Protein AF-A0A392UVV0-F1 (afdb_monomer)

Organism: NCBI:txid97028

Secondary structure (DSSP, 8-state):
--HHHHHHHHHHHHHHHHTTS------S----EEEEE-TTS-EEEEE--HHHHHHS-----PPPPGGGT-

Mean predicted aligned error: 4.64 Å

Foldseek 3Di:
DDPVVVVVVVVVVVVCVVVVVDDDDPDPDDWDWDWDQDPVRDTDIDTPCVVVVVVDDDPDDDDDDPVVVD

Nearest PDB structures (foldseek):
  4ol8-assembly2_F  TM=8.334E-01  e=9.043E-05  Saccharomyces cerevisiae
  5ovn-assembly1_A  TM=7.657E-01  e=1.548E-02  Feline immunodeficiency virus
  7kse-assembly1_A  TM=7.479E-01  e=1.959E-01  Eastern chimpanzee simian foamy virus
  3wpa-assembly1_A  TM=4.123E-01  e=7.716E+00  Acinetobacter sp. Tol 5

Structure (mmCIF, N/CA/C/O backbone):
data_AF-A0A392UVV0-F1
#
_entry.id   AF-A0A392UVV0-F1
#
loop_
_atom_site.group_PDB
_atom_site.id
_atom_site.type_symbol
_atom_site.label_atom_id
_atom_site.label_alt_id
_atom_site.label_comp_id
_atom_site.label_asym_id
_atom_site.label_entity_id
_atom_site.label_seq_id
_atom_site.pdbx_PDB_ins_code
_atom_site.Cartn_x
_atom_site.Cartn_y
_atom_site.Cartn_z
_atom_site.occupancy
_atom_site.B_iso_or_equiv
_atom_site.auth_seq_id
_atom_site.auth_comp_id
_atom_site.auth_asym_id
_atom_site.auth_atom_id
_atom_site.pdbx_PDB_model_num
ATOM 1 N N . MET A 1 1 ? -14.236 10.064 3.446 1.00 72.56 1 MET A N 1
ATOM 2 C CA . MET A 1 1 ? -14.498 8.786 4.134 1.00 72.56 1 MET A CA 1
ATOM 3 C C . MET A 1 1 ? -15.647 9.001 5.093 1.00 72.56 1 MET A C 1
ATOM 5 O O . MET A 1 1 ? -15.670 10.025 5.768 1.00 72.56 1 MET A O 1
ATOM 9 N N . SER A 1 2 ? -16.606 8.085 5.109 1.00 85.56 2 SER A N 1
ATOM 10 C CA . SER A 1 2 ? -17.655 8.040 6.129 1.00 85.56 2 SER A CA 1
ATOM 11 C C . SER A 1 2 ? -17.065 7.685 7.501 1.00 85.56 2 SER A C 1
ATOM 13 O O . SER A 1 2 ? -15.941 7.189 7.591 1.00 85.56 2 SER A O 1
ATOM 15 N N . ALA A 1 3 ? -17.820 7.921 8.576 1.00 88.75 3 ALA A N 1
ATOM 16 C CA . ALA A 1 3 ? -17.377 7.589 9.932 1.00 88.75 3 ALA A CA 1
ATOM 17 C C . ALA A 1 3 ? -17.022 6.096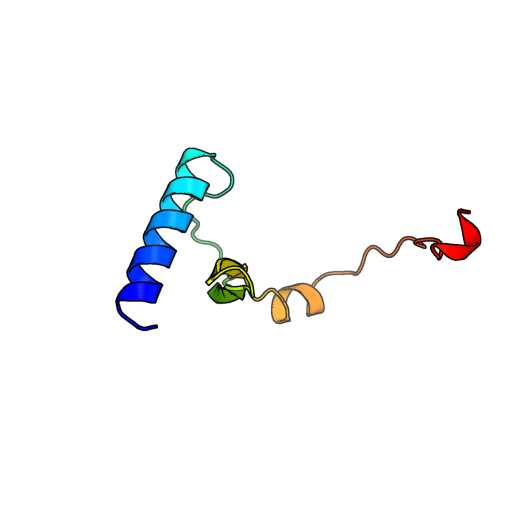 10.084 1.00 88.75 3 ALA A C 1
ATOM 19 O O . ALA A 1 3 ? -15.968 5.772 10.622 1.00 88.75 3 ALA A O 1
ATOM 20 N N . ALA A 1 4 ? -17.839 5.205 9.511 1.00 86.69 4 ALA A N 1
ATOM 21 C CA . ALA A 1 4 ? -17.604 3.759 9.534 1.00 86.69 4 ALA A CA 1
ATOM 22 C C . ALA A 1 4 ? -16.336 3.345 8.762 1.00 86.69 4 ALA A C 1
ATOM 24 O O . ALA A 1 4 ? -15.615 2.438 9.170 1.00 86.69 4 ALA A O 1
ATOM 25 N N . GLU A 1 5 ? -16.033 4.022 7.651 1.00 87.31 5 GLU A N 1
ATOM 26 C CA . GLU A 1 5 ? -14.788 3.790 6.907 1.00 87.31 5 GLU A CA 1
ATOM 27 C C . GLU A 1 5 ? -13.564 4.236 7.713 1.00 87.31 5 GLU A C 1
ATOM 29 O O . GLU A 1 5 ? -12.556 3.541 7.736 1.00 87.31 5 GLU A O 1
ATOM 34 N N . LEU A 1 6 ? -13.652 5.372 8.407 1.00 89.94 6 LEU A N 1
ATOM 35 C CA . LEU A 1 6 ? -12.581 5.877 9.270 1.00 89.94 6 LEU A CA 1
ATOM 36 C C . LEU A 1 6 ? -12.301 4.956 10.460 1.00 89.94 6 LEU A C 1
ATOM 38 O O . LEU A 1 6 ? -11.142 4.756 10.813 1.00 89.94 6 LEU A O 1
ATOM 42 N N . GLU A 1 7 ? -13.343 4.399 11.068 1.00 91.50 7 GLU A N 1
ATOM 43 C CA . GLU A 1 7 ? -13.212 3.427 12.153 1.00 91.50 7 GLU A CA 1
ATOM 44 C C . GLU A 1 7 ? -12.510 2.154 11.668 1.00 91.50 7 GLU A C 1
ATOM 46 O O . GLU A 1 7 ? -11.494 1.754 12.237 1.00 91.50 7 GLU A O 1
ATOM 51 N N . LYS A 1 8 ? -12.956 1.590 10.536 1.00 90.44 8 LYS A N 1
ATOM 52 C CA . LYS A 1 8 ? -12.330 0.391 9.963 1.00 90.44 8 LYS A CA 1
ATOM 53 C C . LYS A 1 8 ? -10.890 0.632 9.512 1.00 90.44 8 LYS A C 1
ATOM 55 O O . LYS A 1 8 ? -10.043 -0.250 9.647 1.00 90.44 8 LYS A O 1
ATOM 60 N N . LEU A 1 9 ? -10.604 1.826 8.991 1.00 92.00 9 LEU A N 1
ATOM 61 C CA . LEU A 1 9 ? -9.252 2.241 8.628 1.00 92.00 9 LEU A CA 1
ATOM 62 C C . LEU A 1 9 ? -8.318 2.217 9.844 1.00 92.00 9 LEU A C 1
ATOM 64 O O . LEU A 1 9 ? -7.204 1.711 9.738 1.00 92.00 9 LEU A O 1
ATOM 68 N N . LYS A 1 10 ? -8.765 2.768 10.979 1.00 92.75 10 LYS A N 1
ATOM 69 C CA . LYS A 1 10 ? -7.980 2.806 12.220 1.00 92.75 10 LYS A CA 1
ATOM 70 C C . LYS A 1 10 ? -7.714 1.406 12.761 1.00 92.75 10 LYS A C 1
ATOM 72 O O . LYS A 1 10 ? -6.562 1.096 13.033 1.00 92.75 10 LYS A O 1
ATOM 77 N N . GLU A 1 11 ? -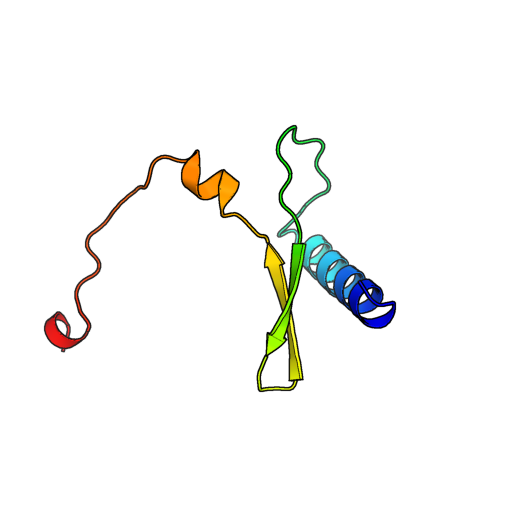8.738 0.557 12.813 1.00 93.75 11 GLU A N 1
ATOM 78 C CA . GLU A 1 11 ? -8.610 -0.838 13.257 1.00 93.75 11 GLU A CA 1
ATOM 79 C C . GLU A 1 11 ? -7.566 -1.602 12.422 1.00 93.75 11 GLU A C 1
ATOM 81 O O . GLU A 1 11 ? -6.653 -2.221 12.964 1.00 93.75 11 GLU A O 1
ATOM 86 N N . GLN A 1 12 ? -7.638 -1.499 11.088 1.00 92.38 12 GLN A N 1
ATOM 87 C CA . GLN A 1 12 ? -6.668 -2.160 10.207 1.00 92.38 12 GLN A CA 1
ATOM 88 C C . GLN A 1 12 ? -5.259 -1.563 10.327 1.00 92.38 12 GLN A C 1
ATOM 90 O O . GLN A 1 12 ? -4.275 -2.293 10.222 1.00 92.38 12 GLN A O 1
ATOM 95 N N . LEU A 1 13 ? -5.129 -0.251 10.551 1.00 93.81 13 LEU A N 1
ATOM 96 C CA . LEU A 1 13 ? -3.828 0.382 10.790 1.00 93.81 13 LEU A CA 1
ATOM 97 C C . LEU A 1 13 ? -3.183 -0.105 12.089 1.00 93.81 13 LEU A C 1
ATOM 99 O O . LEU A 1 13 ? -1.986 -0.386 12.091 1.00 93.81 13 LEU A O 1
ATOM 103 N N . GLU A 1 14 ? -3.954 -0.215 13.169 1.00 95.75 14 GLU A N 1
ATOM 104 C CA . GLU A 1 14 ? -3.477 -0.730 14.455 1.00 95.75 14 GLU A CA 1
ATOM 105 C C . GLU A 1 14 ? -3.000 -2.179 14.328 1.00 95.75 14 GLU A C 1
ATOM 107 O O . GLU A 1 14 ? -1.882 -2.487 14.739 1.00 95.75 14 GLU A O 1
ATOM 112 N N . GLU A 1 15 ? -3.763 -3.034 13.643 1.00 95.38 15 GLU A N 1
ATOM 113 C CA . GLU A 1 15 ? -3.370 -4.421 13.371 1.00 95.38 15 GLU A CA 1
ATOM 114 C C . GLU A 1 15 ? -2.046 -4.504 12.584 1.00 95.38 15 GLU A C 1
ATOM 116 O O . GLU A 1 15 ? -1.168 -5.318 12.886 1.00 95.38 15 GLU A O 1
ATOM 121 N N . LEU A 1 16 ? -1.863 -3.647 11.572 1.00 95.19 16 LEU A N 1
ATOM 122 C CA . LEU A 1 16 ? -0.625 -3.595 10.785 1.00 95.19 16 LEU A CA 1
ATOM 123 C C . LEU A 1 16 ? 0.573 -3.088 11.602 1.00 95.19 16 LEU A C 1
ATOM 125 O O . LEU A 1 16 ? 1.703 -3.536 11.372 1.00 95.19 16 LEU A O 1
ATOM 129 N N . LEU A 1 17 ? 0.344 -2.155 12.531 1.00 96.38 17 LEU A N 1
ATOM 130 C CA . LEU A 1 17 ? 1.362 -1.649 13.454 1.00 96.38 17 LEU A CA 1
ATOM 131 C C . LEU A 1 17 ? 1.762 -2.720 14.475 1.00 96.38 17 LEU A C 1
ATOM 133 O O . LEU A 1 17 ? 2.955 -2.918 14.709 1.00 96.38 17 LEU A O 1
ATOM 137 N N . GLU A 1 18 ? 0.791 -3.443 15.034 1.00 97.62 18 GLU A N 1
ATOM 138 C CA . GLU A 1 18 ? 1.016 -4.526 15.996 1.00 97.62 18 GLU A CA 1
ATOM 139 C C . GLU A 1 18 ? 1.807 -5.678 15.365 1.00 97.62 18 GLU A C 1
ATOM 141 O O . GLU A 1 18 ? 2.814 -6.127 15.917 1.00 97.62 18 GLU A O 1
ATOM 146 N N . LYS A 1 19 ? 1.441 -6.072 14.138 1.00 97.12 19 LYS A N 1
ATOM 147 C CA . LYS A 1 19 ? 2.184 -7.059 13.333 1.00 97.12 19 LYS A CA 1
ATOM 148 C C . LYS A 1 19 ? 3.557 -6.565 12.867 1.00 97.12 19 LYS A C 1
ATOM 150 O O . LYS A 1 19 ? 4.312 -7.331 12.272 1.00 97.12 19 LYS A O 1
ATOM 155 N N . ARG A 1 20 ? 3.883 -5.290 13.108 1.00 96.56 20 ARG A N 1
ATOM 156 C CA . ARG A 1 20 ? 5.102 -4.602 12.653 1.00 96.56 20 ARG A CA 1
ATOM 157 C C . ARG A 1 20 ? 5.324 -4.652 11.140 1.00 96.56 20 ARG A C 1
ATOM 159 O O . ARG A 1 20 ? 6.457 -4.542 10.676 1.00 96.56 20 ARG A O 1
ATOM 166 N N . PHE A 1 21 ? 4.249 -4.769 10.363 1.00 96.00 21 PHE A N 1
ATOM 167 C CA . PHE A 1 21 ? 4.313 -4.647 8.905 1.00 96.00 21 PHE A CA 1
ATOM 168 C C . PHE A 1 21 ? 4.512 -3.195 8.469 1.00 96.00 21 PHE A C 1
ATOM 170 O O . PHE A 1 21 ? 5.111 -2.941 7.425 1.00 96.00 21 PHE A O 1
ATOM 177 N N . VAL A 1 22 ? 4.035 -2.241 9.274 1.00 95.81 22 VAL A N 1
ATOM 178 C CA . VAL A 1 22 ? 4.196 -0.804 9.030 1.00 95.81 22 VAL A CA 1
ATOM 179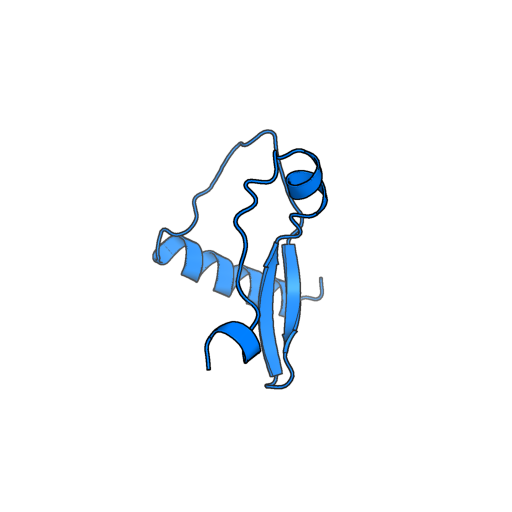 C C . VAL A 1 22 ? 4.737 -0.094 10.269 1.00 95.81 22 VAL A C 1
ATOM 181 O O . VAL A 1 22 ? 4.724 -0.625 11.378 1.00 95.81 22 VAL A O 1
ATOM 184 N N . ARG A 1 23 ? 5.224 1.133 10.074 1.00 96.62 23 ARG A N 1
ATOM 185 C CA . ARG A 1 23 ? 5.643 2.044 11.143 1.00 96.62 23 ARG A CA 1
ATOM 186 C C . ARG A 1 23 ? 5.318 3.486 10.755 1.00 96.62 23 ARG A C 1
ATOM 188 O O . ARG A 1 23 ? 5.275 3.774 9.554 1.00 96.62 23 ARG A O 1
ATOM 195 N N . PRO A 1 24 ? 5.159 4.403 11.723 1.00 96.06 24 PRO A N 1
ATOM 196 C CA . PRO A 1 24 ? 5.116 5.830 11.430 1.00 96.06 24 PRO A CA 1
ATOM 197 C C . PRO A 1 24 ? 6.348 6.253 10.622 1.00 96.06 24 PRO A C 1
ATOM 199 O O . PRO A 1 24 ? 7.463 5.792 10.879 1.00 96.06 24 PRO A O 1
ATOM 202 N N . SER A 1 25 ? 6.148 7.110 9.623 1.00 95.88 25 SER A N 1
ATOM 203 C CA . SER A 1 25 ? 7.222 7.576 8.748 1.00 95.88 25 SER A CA 1
ATOM 204 C C . SER A 1 25 ? 7.066 9.059 8.432 1.00 95.88 25 SER A C 1
ATOM 206 O O . SER A 1 25 ? 5.950 9.565 8.371 1.00 95.88 25 SER A O 1
ATOM 208 N N . VAL A 1 26 ? 8.195 9.724 8.193 1.00 96.56 26 VAL A N 1
ATOM 209 C CA . VAL A 1 26 ? 8.283 11.119 7.722 1.00 96.56 26 VAL A CA 1
ATOM 210 C C . VAL A 1 26 ? 8.792 11.173 6.277 1.00 96.56 26 VAL A C 1
ATOM 212 O O . VAL A 1 26 ? 9.543 12.062 5.890 1.00 96.56 26 VAL A O 1
ATOM 215 N N . SER A 1 27 ? 8.445 10.151 5.488 1.00 95.31 27 SER A N 1
ATOM 216 C CA . SER A 1 27 ? 8.866 10.035 4.092 1.00 95.31 27 SER A CA 1
ATOM 217 C C . SER A 1 27 ? 8.382 11.241 3.276 1.00 95.31 27 SER A C 1
ATOM 219 O O . SER A 1 27 ? 7.219 11.623 3.409 1.00 95.31 27 SER A O 1
ATOM 221 N N . PRO A 1 28 ? 9.211 11.799 2.374 1.00 95.56 28 PRO A N 1
ATOM 222 C CA . PRO A 1 28 ? 8.751 12.820 1.432 1.00 95.56 28 PRO A CA 1
ATOM 223 C C . PRO A 1 28 ? 7.762 12.256 0.394 1.00 95.56 28 PRO A C 1
ATOM 225 O O . PRO A 1 28 ? 7.102 13.015 -0.309 1.00 95.56 28 PRO A O 1
ATOM 228 N N . TRP A 1 29 ? 7.650 10.927 0.297 1.00 94.38 29 TRP A N 1
ATOM 229 C CA . TRP A 1 29 ? 6.675 10.232 -0.539 1.00 94.38 29 TRP A CA 1
ATOM 230 C C . TRP A 1 29 ? 5.467 9.790 0.281 1.00 94.38 29 TRP A C 1
ATOM 232 O O . TRP A 1 29 ? 5.624 9.111 1.297 1.00 94.38 29 TRP A O 1
ATOM 242 N N . GLY A 1 30 ? 4.273 10.101 -0.225 1.00 94.56 30 GLY A N 1
ATOM 243 C CA . GLY A 1 30 ? 2.992 9.641 0.303 1.00 94.56 30 GLY A CA 1
ATOM 244 C C . GLY A 1 30 ? 2.100 9.088 -0.807 1.00 94.56 30 GLY A C 1
ATOM 245 O O . GLY A 1 30 ? 2.192 9.505 -1.961 1.00 94.56 30 GLY A O 1
ATOM 246 N N . ALA A 1 31 ? 1.236 8.143 -0.449 1.00 95.38 31 ALA A N 1
ATOM 247 C CA . ALA A 1 31 ? 0.238 7.554 -1.333 1.00 95.38 31 ALA A CA 1
ATOM 248 C C . ALA A 1 31 ? -1.111 7.494 -0.598 1.00 95.38 31 ALA A C 1
ATOM 250 O O . ALA A 1 31 ? -1.122 7.233 0.610 1.00 95.38 31 ALA A O 1
ATOM 251 N N . PRO A 1 32 ? -2.243 7.748 -1.277 1.00 94.50 32 PRO A N 1
ATOM 252 C CA . PRO A 1 32 ? -3.541 7.697 -0.628 1.00 94.50 32 PRO A CA 1
ATOM 253 C C . PRO A 1 32 ? -3.950 6.253 -0.312 1.00 94.50 32 PRO A C 1
ATOM 255 O O . PRO A 1 32 ? -3.582 5.304 -1.009 1.00 94.50 32 PRO A O 1
ATOM 258 N N . VAL A 1 33 ? -4.741 6.100 0.751 1.00 93.19 33 VAL A N 1
ATOM 259 C CA . VAL A 1 33 ? -5.336 4.823 1.158 1.00 93.19 33 VAL A CA 1
ATOM 260 C C . VAL A 1 33 ? -6.784 4.753 0.684 1.00 93.19 33 VAL A C 1
ATOM 262 O O . VAL A 1 33 ? -7.541 5.717 0.791 1.00 93.19 33 VAL A O 1
ATOM 265 N N . LEU A 1 34 ? -7.165 3.584 0.188 1.00 91.88 34 LEU A N 1
ATOM 266 C CA . LEU A 1 34 ? -8.478 3.235 -0.323 1.00 91.88 34 LEU A CA 1
ATOM 267 C C . LEU A 1 34 ? -9.045 2.072 0.495 1.00 91.88 34 LEU A C 1
ATOM 269 O O . LEU A 1 34 ? -8.360 1.078 0.737 1.00 91.88 34 LEU A O 1
ATOM 273 N N . LEU A 1 35 ? -10.319 2.170 0.869 1.00 91.06 35 LE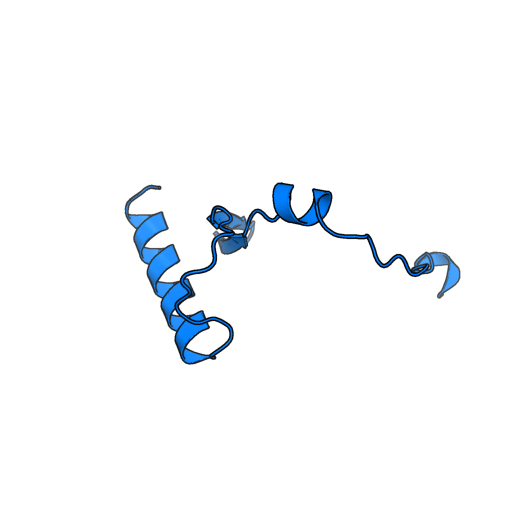U A N 1
ATOM 274 C CA . LEU A 1 35 ? -11.077 1.055 1.427 1.00 91.06 35 LEU A CA 1
ATOM 275 C C . LEU A 1 35 ? -12.007 0.499 0.357 1.00 91.06 35 LEU A C 1
ATOM 277 O O . LEU A 1 35 ? -12.830 1.221 -0.202 1.00 91.06 35 LEU A O 1
ATOM 281 N N . VAL A 1 36 ? -11.869 -0.792 0.066 1.00 91.19 36 VAL A N 1
ATOM 282 C CA . VAL A 1 36 ? -12.662 -1.467 -0.966 1.00 91.19 36 VAL A CA 1
ATOM 283 C C . VAL A 1 36 ? -13.536 -2.531 -0.323 1.00 91.19 36 VAL A C 1
ATOM 285 O O . VAL A 1 36 ? -13.028 -3.433 0.343 1.00 91.19 36 VAL A O 1
ATOM 288 N N . LYS A 1 37 ? -14.849 -2.459 -0.553 1.00 91.81 37 LYS A N 1
ATOM 289 C CA . LYS A 1 37 ? -15.790 -3.508 -0.145 1.00 91.81 37 LYS A CA 1
ATOM 290 C C . LYS A 1 37 ? -15.646 -4.713 -1.071 1.00 91.81 37 LYS A C 1
ATOM 292 O O . LYS A 1 37 ? -15.788 -4.594 -2.287 1.00 91.81 37 LYS A O 1
ATOM 297 N N . LYS A 1 38 ? -15.359 -5.877 -0.503 1.00 92.19 38 LYS A N 1
ATOM 298 C CA . LYS A 1 38 ? -15.381 -7.156 -1.211 1.00 92.19 38 LYS A CA 1
ATOM 299 C C . LYS A 1 38 ? -16.804 -7.709 -1.291 1.00 92.19 38 LYS A C 1
ATOM 301 O O . LYS A 1 38 ? -17.700 -7.288 -0.564 1.00 92.19 38 LYS A O 1
ATOM 306 N N . LYS A 1 39 ? -16.988 -8.712 -2.156 1.00 93.69 39 LYS A N 1
ATOM 307 C CA . LYS A 1 39 ? -18.258 -9.443 -2.317 1.00 93.69 39 LYS A CA 1
ATOM 308 C C . LYS A 1 39 ? -18.718 -10.154 -1.040 1.00 93.69 39 LYS A C 1
ATOM 310 O O . LYS A 1 39 ? -19.913 -10.295 -0.837 1.00 93.69 39 LYS A O 1
ATOM 315 N N . ASP A 1 40 ? -17.778 -10.575 -0.197 1.00 92.75 40 ASP A N 1
ATOM 316 C CA . ASP A 1 40 ? -18.041 -11.205 1.104 1.00 92.75 40 ASP A CA 1
ATOM 317 C C . ASP A 1 40 ? -18.452 -10.192 2.196 1.00 92.75 40 ASP A C 1
ATOM 319 O O . ASP A 1 40 ? -18.627 -10.566 3.350 1.00 92.75 40 ASP A O 1
ATOM 323 N N . GLY A 1 41 ? -18.583 -8.904 1.853 1.00 88.00 41 GLY A N 1
ATOM 324 C CA . GLY A 1 41 ? -18.917 -7.828 2.787 1.00 88.00 41 GLY A CA 1
ATOM 325 C C . GLY A 1 41 ? -17.725 -7.280 3.576 1.00 88.00 41 GLY A C 1
ATOM 326 O O . GLY A 1 41 ? -17.853 -6.232 4.209 1.00 88.00 41 GLY A O 1
ATOM 327 N N . SER A 1 42 ? -16.550 -7.919 3.509 1.00 88.50 42 SER A N 1
ATOM 328 C CA . SER A 1 42 ? -15.337 -7.424 4.167 1.00 88.50 42 SER A CA 1
ATOM 329 C C . SER A 1 42 ? -14.785 -6.175 3.472 1.00 88.50 42 SER A C 1
ATOM 331 O O . SER A 1 42 ? -14.907 -6.009 2.256 1.00 88.50 42 SER A O 1
ATOM 333 N N . MET A 1 43 ? -14.142 -5.285 4.232 1.00 89.88 43 MET A N 1
ATOM 334 C CA . MET A 1 43 ? -13.395 -4.159 3.666 1.00 89.88 43 MET A CA 1
ATOM 335 C C . MET A 1 43 ? -11.908 -4.492 3.578 1.00 89.88 43 MET A C 1
ATOM 337 O O . MET A 1 43 ? -11.309 -5.008 4.523 1.00 89.88 43 MET A O 1
ATOM 341 N N . ARG A 1 44 ? -11.298 -4.181 2.436 1.00 89.06 44 ARG A N 1
ATOM 342 C CA . ARG A 1 44 ? -9.864 -4.334 2.203 1.00 89.06 44 ARG A CA 1
ATOM 343 C C . ARG A 1 44 ? -9.181 -2.971 2.229 1.00 89.06 44 ARG A C 1
ATOM 345 O O . ARG A 1 44 ? -9.554 -2.090 1.457 1.00 89.06 44 ARG A O 1
ATOM 352 N N . PHE A 1 45 ? -8.148 -2.864 3.059 1.00 92.31 45 PHE A N 1
ATOM 353 C CA . PHE A 1 45 ? -7.163 -1.789 3.034 1.00 92.31 45 PHE A CA 1
ATOM 354 C C . PHE A 1 45 ? -6.290 -1.906 1.778 1.00 92.31 45 PHE A C 1
ATOM 356 O O . PHE A 1 45 ? -5.588 -2.903 1.601 1.00 92.31 45 PHE A O 1
ATOM 363 N N . CYS A 1 46 ? -6.325 -0.904 0.905 1.00 93.25 46 CYS A N 1
ATOM 364 C CA . CYS A 1 46 ? -5.513 -0.837 -0.307 1.00 93.25 46 CYS A CA 1
ATOM 365 C C . CYS A 1 46 ? -4.770 0.499 -0.355 1.00 93.25 46 CYS A C 1
ATOM 367 O O . CYS A 1 46 ? -5.358 1.539 -0.088 1.00 93.25 46 CYS A O 1
ATOM 369 N N . ILE A 1 47 ? -3.498 0.496 -0.746 1.00 94.94 47 ILE A N 1
ATOM 370 C CA . ILE A 1 47 ? -2.738 1.730 -0.983 1.00 94.94 47 ILE A CA 1
ATOM 371 C C . ILE A 1 47 ? -2.653 1.958 -2.488 1.00 94.94 47 ILE A C 1
ATOM 373 O O . ILE A 1 47 ? -2.312 1.046 -3.245 1.00 94.94 47 ILE A O 1
ATOM 377 N N . ASP A 1 48 ? -2.964 3.172 -2.927 1.00 95.62 48 ASP A N 1
ATOM 378 C CA . ASP A 1 48 ? -2.838 3.553 -4.326 1.00 95.62 48 ASP A CA 1
ATOM 379 C C . ASP A 1 48 ? -1.377 3.875 -4.675 1.00 95.62 48 ASP A C 1
ATOM 381 O O . ASP A 1 48 ? -0.897 5.001 -4.541 1.00 95.62 48 ASP A O 1
ATOM 385 N N . TYR A 1 49 ? -0.669 2.865 -5.175 1.00 96.12 49 TYR A N 1
ATOM 386 C CA . TYR A 1 49 ? 0.707 3.005 -5.643 1.00 96.12 49 TYR A CA 1
ATOM 387 C C . TYR A 1 49 ? 0.835 3.405 -7.120 1.00 96.12 49 TYR A C 1
ATOM 389 O O . TYR A 1 49 ? 1.939 3.330 -7.651 1.00 96.12 49 TYR A O 1
ATOM 397 N N . HIS A 1 50 ? -0.220 3.832 -7.830 1.00 95.75 50 HIS A N 1
ATOM 398 C CA . HIS A 1 50 ? -0.124 4.072 -9.282 1.00 95.75 50 HIS A CA 1
ATOM 399 C C . HIS A 1 50 ? 0.968 5.083 -9.656 1.00 95.75 50 HIS A C 1
ATOM 401 O O . HIS A 1 50 ? 1.714 4.854 -10.609 1.00 95.75 50 HIS A O 1
ATOM 407 N N . GLN A 1 51 ? 1.092 6.183 -8.908 1.00 95.44 51 GLN A N 1
ATOM 408 C CA . GLN A 1 51 ? 2.116 7.200 -9.172 1.00 95.44 51 GLN A CA 1
ATOM 409 C C . GLN A 1 51 ? 3.521 6.698 -8.816 1.00 95.44 51 GLN A C 1
ATOM 411 O O . GLN A 1 51 ? 4.460 6.928 -9.576 1.00 95.44 51 GLN A O 1
ATOM 416 N N . LEU A 1 52 ? 3.654 5.936 -7.725 1.00 95.88 52 LEU A N 1
ATOM 417 C CA . LEU 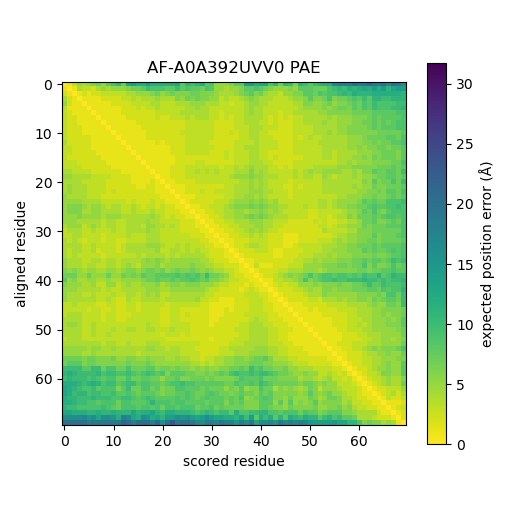A 1 52 ? 4.916 5.300 -7.345 1.00 95.88 52 LEU A CA 1
ATOM 418 C C . LEU A 1 52 ? 5.363 4.280 -8.405 1.00 95.88 52 LEU A C 1
ATOM 420 O O . LEU A 1 52 ? 6.501 4.315 -8.855 1.00 95.88 52 LEU A O 1
ATOM 424 N N . ASN A 1 53 ? 4.449 3.433 -8.878 1.00 95.44 53 ASN A N 1
ATOM 425 C CA . ASN A 1 53 ? 4.707 2.395 -9.879 1.00 95.44 53 ASN A CA 1
ATOM 426 C C . ASN A 1 53 ? 5.121 2.949 -11.252 1.00 95.44 53 ASN A C 1
ATOM 428 O O . ASN A 1 53 ? 5.721 2.228 -12.046 1.00 95.44 53 ASN A O 1
ATOM 432 N N . LYS A 1 54 ? 4.772 4.204 -11.565 1.00 96.06 54 LYS A N 1
ATOM 433 C CA . LYS A 1 54 ? 5.256 4.897 -12.771 1.00 96.06 54 LYS A CA 1
ATOM 434 C C . LYS A 1 54 ? 6.683 5.420 -12.603 1.00 96.06 54 LYS A C 1
ATOM 436 O O . LYS A 1 54 ? 7.401 5.499 -13.593 1.00 96.06 54 LYS A O 1
ATOM 441 N N . ALA A 1 55 ? 7.069 5.785 -11.382 1.00 95.81 55 ALA A N 1
ATOM 442 C CA . ALA A 1 55 ? 8.397 6.303 -11.068 1.00 95.81 55 ALA A CA 1
ATOM 443 C C . ALA A 1 55 ? 9.445 5.192 -10.871 1.00 95.81 55 ALA A C 1
ATOM 445 O O . ALA A 1 55 ? 10.640 5.450 -10.992 1.00 95.81 55 ALA A O 1
ATOM 446 N N . THR A 1 56 ? 9.023 3.961 -10.566 1.00 96.50 56 THR A N 1
ATOM 447 C CA . THR A 1 56 ? 9.928 2.828 -10.338 1.00 96.50 56 THR A CA 1
ATOM 448 C C . THR A 1 56 ? 10.285 2.082 -11.627 1.00 96.50 56 THR A C 1
ATOM 450 O O . THR A 1 56 ? 9.491 1.960 -12.563 1.00 96.50 56 THR A O 1
ATOM 453 N N . ILE A 1 57 ? 11.506 1.538 -11.680 1.00 96.62 57 ILE A N 1
ATOM 454 C CA . ILE A 1 57 ? 11.956 0.687 -12.787 1.00 96.62 57 ILE A CA 1
ATOM 455 C C . ILE A 1 57 ? 11.296 -0.690 -12.646 1.00 96.62 57 ILE A C 1
ATOM 457 O O . ILE A 1 57 ? 11.424 -1.356 -11.619 1.00 96.62 57 ILE A O 1
ATOM 461 N N . LYS A 1 58 ? 10.5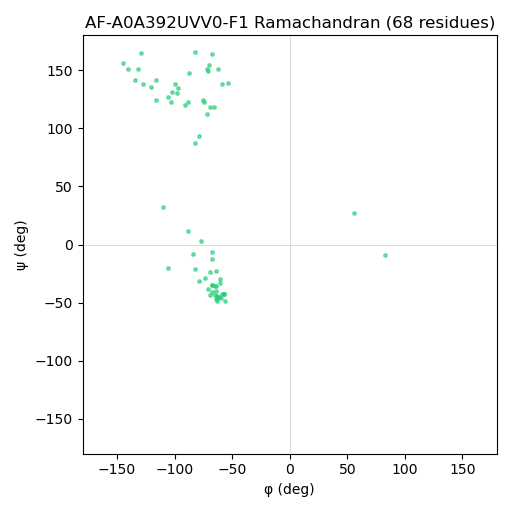90 -1.133 -13.692 1.00 94.00 58 LYS A N 1
ATOM 462 C CA . LYS A 1 58 ? 9.899 -2.430 -13.701 1.00 94.00 58 LYS A CA 1
ATOM 463 C C . LYS A 1 58 ? 10.905 -3.577 -13.798 1.00 94.00 58 LYS A C 1
ATOM 465 O O . LYS A 1 58 ? 11.499 -3.777 -14.855 1.00 94.00 58 LYS A O 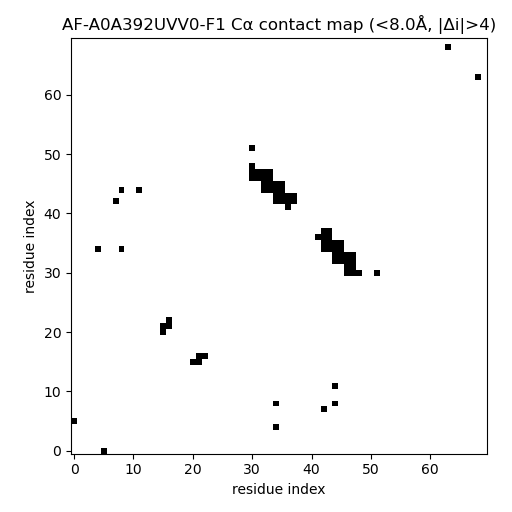1
ATOM 470 N N . ASN A 1 59 ? 11.022 -4.370 -12.737 1.00 93.00 59 ASN A N 1
ATOM 471 C CA . ASN A 1 59 ? 11.794 -5.610 -12.743 1.00 93.00 59 ASN A CA 1
ATOM 472 C C . ASN A 1 59 ? 10.960 -6.753 -13.351 1.00 93.00 59 ASN A C 1
ATOM 474 O O . ASN A 1 59 ? 10.194 -7.414 -12.651 1.00 93.00 59 ASN A O 1
ATOM 478 N N . LYS A 1 60 ? 11.008 -6.904 -14.679 1.00 91.00 60 LYS A N 1
ATOM 479 C CA . LYS A 1 60 ? 10.152 -7.844 -15.417 1.00 91.00 60 LYS A CA 1
ATOM 480 C C . LYS A 1 60 ? 10.804 -9.225 -15.505 1.00 91.00 60 LYS A C 1
ATOM 482 O O . LYS A 1 60 ? 11.860 -9.355 -16.112 1.00 91.00 60 LYS A O 1
ATOM 487 N N . TYR A 1 61 ? 10.107 -10.245 -15.013 1.00 92.19 61 TYR A N 1
ATOM 488 C CA . TYR A 1 61 ? 10.417 -11.654 -15.261 1.00 92.19 61 TYR A CA 1
ATOM 489 C C . TYR A 1 61 ? 9.270 -12.300 -16.044 1.00 92.19 61 TYR A C 1
ATOM 491 O O . TYR A 1 61 ? 8.110 -11.952 -15.791 1.00 92.19 61 TYR A O 1
ATOM 499 N N . PRO A 1 62 ? 9.555 -13.201 -17.002 1.00 91.19 62 PRO A N 1
ATOM 500 C CA . PRO A 1 62 ? 8.504 -13.914 -17.709 1.00 91.19 62 PRO A CA 1
ATOM 501 C C . PRO A 1 62 ? 7.767 -14.818 -16.719 1.00 91.19 62 PRO A C 1
ATOM 503 O O . PRO A 1 62 ? 8.357 -15.709 -16.113 1.00 91.19 62 PRO A O 1
ATOM 506 N N . LEU A 1 63 ? 6.472 -14.563 -16.550 1.00 92.38 63 LEU A N 1
ATOM 507 C CA . LEU A 1 63 ? 5.568 -15.499 -15.897 1.00 92.38 63 LEU A CA 1
ATOM 508 C C . LEU A 1 63 ? 4.975 -16.384 -17.000 1.00 92.38 63 LEU A C 1
ATOM 510 O O . LEU A 1 63 ? 4.376 -15.830 -17.929 1.00 92.38 63 LEU A O 1
ATOM 514 N N . PRO A 1 64 ? 5.170 -17.712 -16.950 1.00 94.00 64 PRO A N 1
ATOM 515 C CA . PRO A 1 64 ? 4.589 -18.617 -17.936 1.00 94.00 64 PRO A CA 1
ATOM 516 C C . PRO A 1 64 ? 3.061 -18.545 -17.886 1.00 94.00 64 PRO A C 1
ATOM 518 O O . PRO A 1 64 ? 2.477 -18.233 -16.840 1.00 94.00 64 PRO A O 1
ATOM 521 N N . ARG A 1 65 ? 2.398 -18.808 -19.020 1.00 93.25 65 ARG A N 1
AT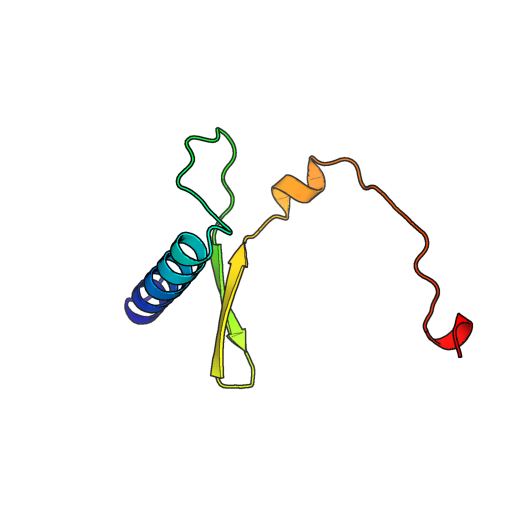OM 522 C CA . 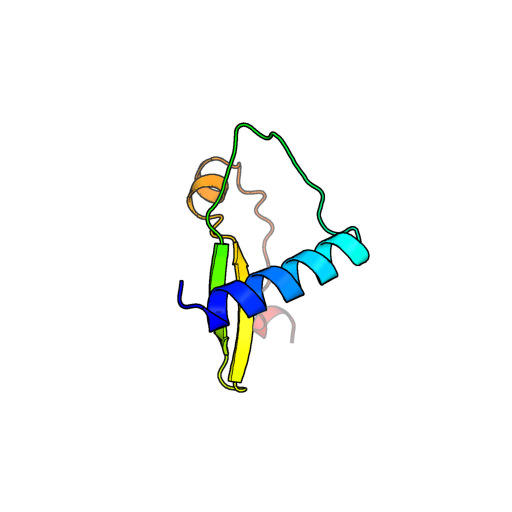ARG A 1 65 ? 0.942 -18.961 -18.999 1.00 93.25 65 ARG A CA 1
ATOM 523 C C . ARG A 1 65 ? 0.598 -20.257 -18.282 1.00 93.25 65 ARG A C 1
ATOM 525 O O . ARG A 1 65 ? 1.387 -21.193 -18.256 1.00 93.25 65 ARG A O 1
ATOM 532 N N . ILE A 1 66 ? -0.600 -20.307 -17.711 1.00 95.06 66 ILE A N 1
ATOM 533 C CA . ILE A 1 66 ? -1.065 -21.497 -16.996 1.00 95.06 66 ILE A CA 1
ATOM 534 C C . ILE A 1 66 ? -1.135 -22.728 -17.915 1.00 95.06 66 ILE A C 1
ATOM 536 O O . ILE A 1 66 ? -0.810 -23.821 -17.473 1.00 95.06 66 ILE A O 1
ATOM 540 N N . ASP A 1 67 ? -1.456 -22.526 -19.196 1.00 94.75 67 ASP A N 1
ATOM 541 C CA . ASP A 1 67 ? -1.477 -23.581 -20.219 1.00 94.75 67 ASP A CA 1
ATOM 542 C C . ASP A 1 67 ? -0.072 -24.094 -20.576 1.00 94.75 67 ASP A C 1
ATOM 544 O O . ASP A 1 67 ? 0.063 -25.221 -21.030 1.00 94.75 67 ASP A O 1
ATOM 548 N N . ASP A 1 68 ? 0.974 -23.288 -20.356 1.00 91.25 68 ASP A N 1
ATOM 549 C CA . ASP A 1 68 ? 2.370 -23.682 -20.600 1.00 91.25 68 ASP A CA 1
ATOM 550 C C . ASP A 1 68 ? 2.965 -24.464 -19.407 1.00 91.25 68 ASP A C 1
ATOM 552 O O . ASP A 1 68 ? 4.101 -24.935 -19.476 1.00 91.25 68 ASP A O 1
ATOM 556 N N . LEU A 1 69 ? 2.237 -24.535 -18.283 1.00 89.75 69 LEU A N 1
ATOM 557 C CA . LEU A 1 69 ? 2.653 -25.188 -17.036 1.00 89.75 69 LEU A CA 1
ATOM 558 C C . LEU A 1 69 ? 1.949 -26.529 -16.771 1.00 89.75 69 LEU A C 1
ATOM 560 O O . LEU A 1 69 ? 2.441 -27.289 -15.934 1.00 89.75 69 LEU A O 1
ATOM 564 N N . MET A 1 70 ? 0.794 -26.776 -17.398 1.00 78.31 70 MET A N 1
ATOM 565 C CA . MET A 1 70 ? 0.007 -28.013 -17.267 1.00 78.31 70 MET A CA 1
ATOM 566 C C . MET A 1 70 ? 0.379 -29.026 -18.344 1.00 78.31 70 MET A C 1
ATOM 568 O O . MET A 1 70 ? 0.406 -30.228 -18.000 1.00 78.31 70 MET A O 1
#

pLDDT: mean 92.87, std 4.08, range [72.56, 97.62]

InterPro domains:
  IPR043502 DNA/RNA polymerase superfamily [SSF56672] (2-69)
  IPR053134 RNA-directed DNA polymerase homolog [PTHR24559] (2-69)

Sequence (70 aa):
MSAAELEKLKEQLEELLEKRFVRPSVSPWGAPVLLVKKKDGSMRFCIDYHQLNKATIKNKYPLPRIDDLM

Radius of gyration: 16.74 Å; Cα contacts (8 Å, |Δi|>4): 38; chains: 1; bounding box: 31×41×37 Å

Solvent-accessible surface area (backbone atoms only — not comparable to full-atom values): 4744 Å² total; per-residue (Å²): 127,54,72,70,53,52,52,53,50,49,55,54,49,50,54,35,45,74,72,59,78,50,74,94,77,88,62,96,72,85,67,58,78,44,80,43,77,46,96,88,69,48,74,42,88,42,72,55,48,67,70,58,61,69,75,49,84,83,87,83,72,93,74,78,54,72,82,79,73,111